Protein AF-A0A939HS64-F1 (afdb_monomer_lite)

pLDDT: mean 93.12, std 7.46, range [55.78, 98.75]

Secondary structure (DSSP, 8-state):
-----SHHHHHHH--EEEE---TTSTTPPPS-EEEE-HHHHHTT-GGGEEE-TTS-EEE-HHHHHHHHHHHHHHHHHHHHHHHHHHHHHHHHHHHTT-

Radius of gyration: 20.79 Å; chains: 1; bounding box: 51×17×65 Å

Structure (mmCIF, N/CA/C/O backbone):
data_AF-A0A939HS64-F1
#
_entry.id   AF-A0A939HS64-F1
#
loop_
_atom_site.group_PDB
_atom_site.id
_atom_site.type_symbol
_atom_site.label_atom_id
_atom_site.label_alt_id
_atom_site.label_comp_id
_atom_site.label_asym_id
_atom_site.label_entity_id
_atom_site.label_seq_id
_atom_site.pdbx_PDB_ins_code
_atom_site.Cartn_x
_atom_site.Cartn_y
_atom_site.Cartn_z
_atom_site.occupancy
_atom_site.B_iso_or_equiv
_atom_site.auth_seq_id
_atom_site.auth_comp_id
_atom_site.auth_asym_id
_atom_site.auth_atom_id
_atom_site.pdbx_PDB_model_num
ATOM 1 N N . MET A 1 1 ? -16.867 8.506 -13.798 1.00 67.44 1 MET A N 1
ATOM 2 C CA . MET A 1 1 ? -15.730 8.337 -12.868 1.00 67.44 1 MET A CA 1
ATOM 3 C C . MET A 1 1 ? -16.208 7.446 -11.736 1.00 67.44 1 MET A C 1
ATOM 5 O O . MET A 1 1 ? -17.348 7.619 -11.320 1.00 67.44 1 MET A O 1
ATOM 9 N N . SER A 1 2 ? -15.397 6.484 -11.305 1.00 86.56 2 SER A N 1
ATOM 10 C CA . SER A 1 2 ? -15.708 5.554 -10.211 1.00 86.56 2 SER A CA 1
ATOM 11 C C . SER A 1 2 ? -14.584 5.575 -9.181 1.00 86.56 2 SER A C 1
ATOM 13 O O . SER A 1 2 ? -13.436 5.833 -9.537 1.00 86.56 2 SER A O 1
ATOM 15 N N . THR A 1 3 ? -14.918 5.313 -7.919 1.00 89.31 3 THR A N 1
ATOM 16 C CA . THR A 1 3 ? -13.934 5.146 -6.842 1.00 89.31 3 THR A CA 1
ATOM 17 C C . THR A 1 3 ? -13.016 3.963 -7.144 1.00 89.31 3 THR A C 1
ATOM 19 O O . THR A 1 3 ? -13.455 2.977 -7.742 1.00 89.31 3 THR A O 1
ATOM 22 N N . VAL A 1 4 ? -11.748 4.062 -6.740 1.00 87.62 4 VAL A N 1
ATOM 23 C CA . VAL A 1 4 ? -10.822 2.926 -6.772 1.00 87.62 4 VAL A CA 1
ATOM 24 C C . VAL A 1 4 ? -11.319 1.895 -5.764 1.00 87.62 4 VAL A C 1
ATOM 26 O O . VAL A 1 4 ? -11.397 2.185 -4.577 1.00 87.62 4 VAL A O 1
ATOM 29 N N . ALA A 1 5 ? -11.709 0.723 -6.253 1.00 89.88 5 ALA A N 1
ATOM 30 C CA . ALA A 1 5 ? -12.197 -0.356 -5.407 1.00 89.88 5 AL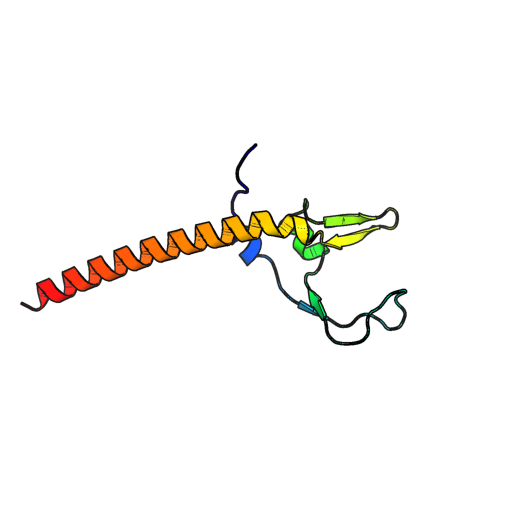A A CA 1
ATOM 31 C C . ALA A 1 5 ? -11.040 -1.175 -4.822 1.00 89.88 5 ALA A C 1
ATOM 33 O O . ALA A 1 5 ? -9.978 -1.296 -5.448 1.00 89.88 5 ALA A O 1
ATOM 34 N N . ASP A 1 6 ? -11.306 -1.770 -3.659 1.00 93.62 6 ASP A N 1
ATOM 35 C CA . ASP A 1 6 ? -10.456 -2.756 -2.991 1.00 93.62 6 ASP A CA 1
ATOM 36 C C . ASP A 1 6 ? -9.052 -2.213 -2.694 1.00 93.62 6 ASP A C 1
ATOM 38 O O . ASP A 1 6 ? -8.036 -2.885 -2.902 1.00 93.62 6 ASP A O 1
ATOM 42 N N . GLY A 1 7 ? -8.993 -0.957 -2.237 1.00 95.62 7 GLY A N 1
ATOM 43 C CA . GLY A 1 7 ? -7.739 -0.249 -2.015 1.00 95.62 7 GLY A CA 1
ATOM 44 C C . GLY A 1 7 ? -6.850 -0.977 -1.016 1.00 95.62 7 GLY A C 1
ATOM 45 O O . GLY A 1 7 ? -5.670 -1.219 -1.283 1.00 95.62 7 GLY A O 1
ATOM 46 N N . LEU A 1 8 ? -7.427 -1.378 0.117 1.00 97.50 8 LEU A N 1
ATOM 47 C CA . LEU A 1 8 ? -6.708 -2.062 1.182 1.00 97.50 8 LEU A CA 1
ATOM 48 C C . LEU A 1 8 ? -6.275 -3.465 0.753 1.00 97.50 8 LEU A C 1
ATOM 50 O O . LEU A 1 8 ? -5.120 -3.822 0.961 1.00 97.50 8 LEU A O 1
ATOM 54 N N . ASP A 1 9 ? -7.156 -4.242 0.118 1.00 97.75 9 ASP A N 1
ATOM 55 C CA . ASP A 1 9 ? -6.828 -5.597 -0.351 1.00 97.75 9 ASP A CA 1
ATOM 56 C C . ASP A 1 9 ? -5.676 -5.588 -1.369 1.00 97.75 9 ASP A C 1
ATOM 58 O O . ASP A 1 9 ? -4.736 -6.379 -1.256 1.00 97.75 9 ASP A O 1
ATOM 62 N N . LYS A 1 10 ? -5.691 -4.648 -2.322 1.00 96.88 10 LYS A N 1
ATOM 63 C CA . LYS A 1 10 ? -4.593 -4.475 -3.280 1.00 96.88 10 LYS A CA 1
ATOM 64 C C . LYS A 1 10 ? -3.289 -4.107 -2.577 1.00 96.88 10 LYS A C 1
ATOM 66 O O . LYS A 1 10 ? -2.269 -4.738 -2.837 1.00 96.88 10 LYS A O 1
ATOM 71 N N . VAL A 1 11 ? -3.311 -3.136 -1.663 1.00 96.44 11 VAL A N 1
ATOM 72 C CA . VAL A 1 11 ? -2.112 -2.721 -0.911 1.00 96.44 11 VAL A CA 1
ATOM 73 C C . VAL A 1 11 ? -1.543 -3.872 -0.078 1.00 96.44 11 VAL A C 1
ATOM 75 O O . VAL A 1 11 ? -0.330 -4.061 -0.066 1.00 96.44 11 VAL A O 1
ATOM 78 N N . LEU A 1 12 ? -2.391 -4.687 0.555 1.00 97.56 12 LEU A N 1
ATOM 79 C CA . LEU A 1 12 ? -1.968 -5.838 1.363 1.00 97.56 12 LEU A CA 1
ATOM 80 C C . LEU A 1 12 ? -1.287 -6.953 0.550 1.00 97.56 12 LEU A C 1
ATOM 82 O O . LEU A 1 12 ? -0.574 -7.774 1.124 1.00 97.56 12 LEU A O 1
ATOM 86 N N . LYS A 1 13 ? -1.487 -6.990 -0.772 1.00 97.62 13 LYS A N 1
ATOM 87 C CA . LYS A 1 13 ? -0.815 -7.932 -1.685 1.00 97.62 13 LYS A CA 1
ATOM 88 C C . LYS A 1 13 ? 0.538 -7.424 -2.182 1.00 97.62 13 LYS A C 1
ATOM 90 O O . LYS A 1 13 ? 1.293 -8.201 -2.765 1.00 97.62 13 LYS A O 1
ATOM 95 N N . LEU A 1 14 ? 0.840 -6.140 -1.989 1.00 96.69 14 LEU A N 1
ATOM 96 C CA . LEU A 1 14 ? 2.118 -5.558 -2.377 1.00 96.69 14 LEU A CA 1
ATOM 97 C C . LEU A 1 14 ? 3.177 -5.806 -1.308 1.00 96.69 14 LEU A C 1
ATOM 99 O O . LEU A 1 14 ? 2.899 -5.856 -0.110 1.00 96.69 14 LEU A O 1
ATOM 103 N N . ARG A 1 15 ? 4.426 -5.894 -1.754 1.00 96.69 15 ARG A N 1
ATOM 104 C CA . ARG A 1 15 ? 5.583 -6.072 -0.887 1.00 96.69 15 ARG A CA 1
ATOM 105 C C . ARG A 1 15 ? 6.570 -4.935 -1.097 1.00 96.69 15 ARG A C 1
ATOM 107 O O . ARG A 1 15 ? 7.119 -4.785 -2.186 1.00 96.69 15 ARG A O 1
ATOM 114 N N . GLY A 1 16 ? 6.808 -4.165 -0.038 1.00 96.44 16 GLY A N 1
ATOM 115 C CA . GLY A 1 16 ? 7.941 -3.246 0.024 1.00 96.44 16 GLY A CA 1
ATOM 116 C C . GLY A 1 16 ? 9.250 -4.029 0.068 1.00 96.44 16 GLY A C 1
ATOM 117 O O . GLY A 1 16 ? 9.350 -5.031 0.782 1.00 96.44 16 GLY A O 1
ATOM 118 N N . VAL A 1 17 ? 10.236 -3.595 -0.709 1.00 96.94 17 VAL A N 1
ATOM 119 C CA . VAL A 1 17 ? 11.560 -4.218 -0.768 1.00 96.94 17 VAL A CA 1
ATOM 120 C C . VAL A 1 17 ? 12.650 -3.187 -0.548 1.00 96.94 17 VAL A C 1
ATOM 122 O O . VAL A 1 17 ? 12.516 -2.034 -0.953 1.00 96.94 17 VAL A O 1
ATOM 125 N N . GLU A 1 18 ? 13.737 -3.635 0.062 1.00 97.25 18 GLU A N 1
ATOM 126 C CA . GLU A 1 18 ? 15.008 -2.927 0.066 1.00 97.25 18 GLU A CA 1
ATOM 127 C C . GLU A 1 18 ? 15.894 -3.511 -1.036 1.00 97.25 18 GLU A C 1
ATOM 129 O O . GLU A 1 18 ? 15.947 -4.733 -1.205 1.00 97.25 18 GLU A O 1
ATOM 134 N N . TYR A 1 19 ? 16.555 -2.656 -1.812 1.00 93.00 19 TYR A N 1
ATOM 135 C CA . TYR A 1 19 ? 17.413 -3.083 -2.914 1.00 93.00 19 TYR A CA 1
ATOM 136 C C . TYR A 1 19 ? 18.550 -2.090 -3.159 1.00 93.00 19 TYR A C 1
ATOM 138 O O . TYR A 1 19 ? 18.469 -0.922 -2.787 1.00 93.00 19 TYR A O 1
ATOM 146 N N . GLU A 1 20 ? 19.601 -2.566 -3.814 1.00 92.75 20 GLU A N 1
ATOM 147 C CA . GLU A 1 20 ? 20.690 -1.747 -4.336 1.00 92.75 20 GLU A CA 1
ATOM 148 C C . GLU A 1 20 ? 20.758 -1.967 -5.849 1.00 92.75 20 GLU A C 1
ATOM 150 O O . GLU A 1 20 ? 20.555 -3.084 -6.335 1.00 92.75 20 GLU A O 1
ATOM 155 N N . TRP A 1 21 ? 20.989 -0.891 -6.599 1.00 88.31 21 TRP A N 1
ATOM 156 C CA . TRP A 1 21 ? 21.150 -0.975 -8.046 1.00 88.31 21 TRP A CA 1
ATOM 157 C C . TRP A 1 21 ? 22.451 -1.695 -8.405 1.00 88.31 21 TRP A C 1
ATOM 159 O O . TRP A 1 21 ? 23.463 -1.550 -7.716 1.00 88.31 21 TRP A O 1
ATOM 169 N N . SER A 1 22 ? 22.454 -2.435 -9.518 1.00 84.88 22 SER A N 1
ATOM 170 C CA . SER A 1 22 ? 23.710 -2.968 -10.049 1.00 84.88 22 SER A CA 1
ATOM 171 C C . SER A 1 22 ? 24.643 -1.806 -10.420 1.00 84.88 22 SER A C 1
ATOM 173 O O . SER A 1 22 ? 24.186 -0.860 -11.065 1.00 84.88 22 SER A O 1
ATOM 175 N N . PRO A 1 23 ? 25.950 -1.867 -10.098 1.00 81.69 23 PRO A N 1
ATOM 176 C CA . PRO A 1 23 ? 26.909 -0.826 -10.481 1.00 81.69 23 PRO A CA 1
ATOM 177 C C . PRO A 1 23 ? 26.992 -0.577 -11.995 1.00 81.69 23 PRO A C 1
ATOM 179 O O . PRO A 1 23 ? 27.484 0.461 -12.425 1.00 81.69 23 PRO A O 1
ATOM 182 N N . GLU A 1 24 ? 26.548 -1.546 -12.797 1.00 81.56 24 GLU A N 1
ATOM 183 C CA . GLU A 1 24 ? 26.565 -1.507 -14.261 1.00 81.56 24 GLU A CA 1
ATOM 184 C C . GLU A 1 24 ? 25.349 -0.784 -14.861 1.00 81.56 24 GLU A C 1
ATOM 186 O O . GLU A 1 24 ? 25.315 -0.544 -16.068 1.00 81.56 24 GLU A O 1
ATOM 191 N N . GLU A 1 25 ? 24.343 -0.436 -14.051 1.00 80.31 25 GLU A N 1
ATOM 192 C CA . GLU A 1 25 ? 23.155 0.253 -14.544 1.00 80.31 25 GLU A CA 1
ATOM 193 C C . GLU A 1 25 ? 23.411 1.745 -14.782 1.00 80.31 25 GLU A C 1
ATOM 195 O O . GLU A 1 25 ? 23.806 2.511 -13.899 1.00 80.31 25 GLU A O 1
ATOM 200 N N . GLU A 1 26 ? 23.140 2.176 -16.013 1.00 71.44 26 GLU A N 1
ATOM 201 C CA . GLU A 1 26 ? 23.201 3.575 -16.411 1.00 71.44 26 GLU A CA 1
ATOM 202 C C . GLU A 1 26 ? 22.130 4.352 -15.625 1.00 71.44 26 GLU A C 1
ATOM 204 O O . GLU A 1 26 ? 20.933 4.134 -15.812 1.00 71.44 26 GLU A O 1
ATOM 209 N N . ASN A 1 27 ? 22.566 5.265 -14.748 1.00 77.50 27 ASN A N 1
ATOM 210 C CA . ASN A 1 27 ? 21.762 6.022 -13.767 1.00 77.50 27 ASN A CA 1
ATOM 211 C C . ASN A 1 27 ? 21.459 5.315 -12.431 1.00 77.50 27 ASN A C 1
ATOM 213 O O . ASN A 1 27 ? 20.639 5.820 -11.658 1.00 77.50 27 ASN A O 1
ATOM 217 N N . ALA A 1 28 ? 22.152 4.218 -12.113 1.00 79.62 28 ALA A N 1
ATOM 218 C CA . ALA A 1 28 ? 22.132 3.638 -10.775 1.00 79.62 28 ALA A CA 1
ATOM 219 C C . ALA A 1 28 ? 22.519 4.684 -9.721 1.00 79.62 28 ALA A C 1
ATOM 221 O O . ALA A 1 28 ? 23.606 5.268 -9.759 1.00 79.62 28 ALA A O 1
ATOM 222 N N . GLN A 1 29 ? 21.635 4.907 -8.751 1.00 82.94 29 GLN A N 1
ATOM 223 C CA . GLN A 1 29 ? 21.996 5.663 -7.559 1.00 82.94 29 GLN A CA 1
ATOM 224 C C . GLN A 1 29 ? 22.635 4.691 -6.562 1.00 82.94 29 GLN A C 1
ATOM 226 O O . GLN A 1 29 ? 21.986 3.713 -6.192 1.00 82.94 29 GLN A O 1
ATOM 231 N N . PRO A 1 30 ? 23.884 4.911 -6.123 1.00 85.75 30 PRO A N 1
ATOM 232 C CA . PRO A 1 30 ? 24.527 4.010 -5.174 1.00 85.75 30 PRO A CA 1
ATOM 233 C C . PRO A 1 30 ? 23.809 4.022 -3.818 1.00 85.75 30 PRO A C 1
ATOM 235 O O . PRO A 1 30 ? 23.235 5.040 -3.421 1.00 85.75 30 PRO A O 1
ATOM 238 N N . GLY A 1 31 ? 23.892 2.906 -3.092 1.00 90.25 31 GLY A N 1
ATOM 239 C CA . GLY A 1 31 ? 23.321 2.751 -1.756 1.00 90.25 31 GLY A CA 1
ATOM 240 C C . GLY A 1 31 ? 21.992 1.996 -1.717 1.00 90.25 31 GLY A C 1
ATOM 241 O O . GLY A 1 31 ? 21.463 1.553 -2.734 1.00 90.25 31 GLY A O 1
ATOM 242 N N . MET A 1 32 ? 21.468 1.842 -0.499 1.00 94.00 32 MET A N 1
ATOM 243 C CA . MET A 1 32 ? 20.218 1.129 -0.236 1.00 94.00 32 MET A CA 1
ATOM 244 C C . MET A 1 32 ? 19.004 2.002 -0.550 1.00 94.00 32 MET A C 1
ATOM 246 O O . MET A 1 32 ? 18.872 3.114 -0.036 1.00 94.00 32 MET A O 1
ATOM 250 N N . HIS A 1 33 ? 18.086 1.450 -1.334 1.00 92.75 33 HIS A N 1
ATOM 251 C CA . HIS A 1 33 ? 16.820 2.062 -1.726 1.00 92.75 33 HIS A CA 1
ATOM 252 C C . HIS A 1 33 ? 15.647 1.240 -1.217 1.00 92.75 33 HIS A C 1
ATOM 254 O O . HIS A 1 33 ? 15.758 0.033 -1.018 1.00 92.75 33 HIS A O 1
ATOM 260 N N . VAL A 1 34 ? 14.498 1.895 -1.068 1.00 95.31 34 VAL A N 1
ATOM 261 C CA . VAL A 1 34 ? 13.217 1.241 -0.783 1.00 95.31 34 VAL A CA 1
ATOM 262 C C . VAL A 1 34 ? 12.316 1.400 -1.996 1.00 95.31 34 VAL A C 1
ATOM 264 O O . VAL A 1 34 ? 12.234 2.479 -2.583 1.00 95.31 34 VAL A O 1
ATOM 267 N N . GLY A 1 35 ? 11.623 0.335 -2.375 1.00 95.44 35 GLY A N 1
ATOM 268 C CA . GLY A 1 35 ? 10.693 0.389 -3.490 1.00 95.44 35 GLY A CA 1
ATOM 269 C C . GLY A 1 35 ? 9.788 -0.826 -3.588 1.00 95.44 35 GLY A C 1
ATOM 270 O O . GLY A 1 35 ? 9.540 -1.535 -2.613 1.00 95.44 35 GLY A O 1
ATOM 271 N N . LEU A 1 36 ? 9.285 -1.038 -4.798 1.00 96.75 3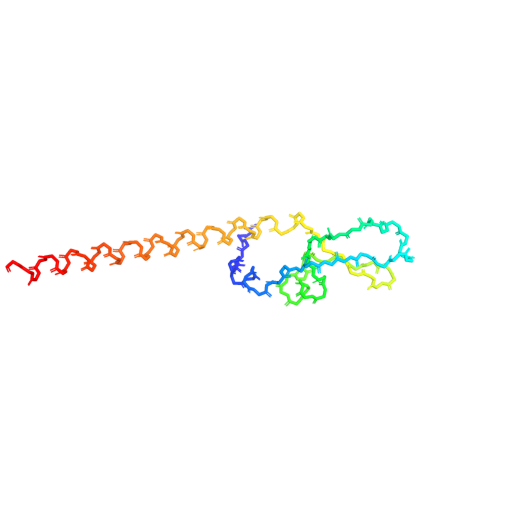6 LEU A N 1
ATOM 272 C CA . LEU A 1 36 ? 8.411 -2.138 -5.179 1.00 96.75 36 LEU A CA 1
ATOM 273 C C . LEU A 1 36 ? 8.985 -2.842 -6.410 1.00 96.75 36 LEU A C 1
ATOM 275 O O . LEU A 1 36 ? 9.632 -2.216 -7.250 1.00 96.75 36 LEU A O 1
ATOM 279 N N . ILE A 1 37 ? 8.689 -4.132 -6.553 1.00 95.44 37 ILE A N 1
ATOM 280 C CA . ILE A 1 37 ? 9.042 -4.898 -7.753 1.00 95.44 37 ILE A CA 1
ATOM 281 C C . ILE A 1 37 ? 7.928 -4.730 -8.785 1.00 95.44 37 ILE A C 1
ATOM 283 O O . ILE A 1 37 ? 6.797 -5.159 -8.556 1.00 95.44 37 ILE A O 1
ATOM 287 N N . ALA A 1 38 ? 8.243 -4.147 -9.943 1.00 96.44 38 ALA A N 1
ATOM 288 C CA . ALA A 1 38 ? 7.252 -3.824 -10.971 1.00 96.44 38 ALA A CA 1
ATOM 289 C C . ALA A 1 38 ? 6.426 -5.041 -11.429 1.00 96.44 38 ALA A C 1
ATOM 291 O O . ALA A 1 38 ? 5.221 -4.937 -11.618 1.00 96.44 38 ALA A O 1
ATOM 292 N N . GLN A 1 39 ? 7.039 -6.220 -11.541 1.00 96.50 39 GLN A N 1
ATOM 293 C CA . GLN A 1 39 ? 6.359 -7.465 -11.914 1.00 96.50 39 GLN A CA 1
ATOM 294 C C . GLN A 1 39 ? 5.418 -7.991 -10.817 1.00 96.50 39 GLN A C 1
ATOM 296 O O . GLN A 1 39 ? 4.489 -8.740 -11.116 1.00 96.50 39 GLN A O 1
ATOM 301 N N . GLU A 1 40 ? 5.666 -7.657 -9.547 1.00 97.31 40 GLU A N 1
ATOM 302 C CA . GLU A 1 40 ? 4.745 -7.973 -8.448 1.00 97.31 40 GLU A CA 1
ATOM 303 C C . GLU A 1 40 ? 3.576 -6.989 -8.446 1.00 97.31 40 GLU A C 1
ATOM 305 O O . GLU A 1 40 ? 2.427 -7.420 -8.368 1.00 97.31 40 GLU A O 1
ATOM 310 N N . VAL A 1 41 ? 3.860 -5.694 -8.628 1.00 97.44 41 VAL A N 1
ATOM 311 C CA . VAL A 1 41 ? 2.832 -4.649 -8.743 1.00 97.44 41 VAL A CA 1
ATOM 312 C C . VAL A 1 41 ? 1.898 -4.935 -9.913 1.00 97.44 41 VAL A C 1
ATOM 314 O O . VAL A 1 41 ? 0.690 -4.902 -9.728 1.00 97.44 41 VAL A O 1
ATOM 317 N N . GLU A 1 42 ? 2.419 -5.307 -11.082 1.00 97.00 42 GLU A N 1
ATOM 318 C CA . GLU A 1 42 ? 1.612 -5.567 -12.281 1.00 97.00 42 GLU A CA 1
ATOM 319 C C . GLU A 1 42 ? 0.550 -6.658 -12.073 1.00 97.00 42 GLU A C 1
ATOM 321 O O . GLU A 1 42 ? -0.540 -6.584 -12.635 1.00 97.00 42 GLU A O 1
ATOM 326 N N . LYS A 1 43 ? 0.834 -7.665 -11.237 1.00 97.19 43 LYS A N 1
ATOM 327 C CA . LYS A 1 43 ? -0.122 -8.744 -10.933 1.00 97.19 43 LYS A CA 1
ATOM 328 C C . LYS A 1 43 ? -1.317 -8.267 -10.108 1.00 97.19 43 LYS A C 1
ATOM 330 O O . LYS A 1 43 ? -2.327 -8.965 -10.060 1.00 97.19 43 LYS A O 1
ATOM 335 N N . VAL A 1 44 ? -1.189 -7.130 -9.428 1.00 96.50 44 VAL A N 1
ATOM 336 C CA . VAL A 1 44 ? -2.189 -6.594 -8.494 1.00 96.50 44 VAL A CA 1
ATOM 337 C C . VAL A 1 44 ? -2.836 -5.320 -9.045 1.00 96.50 44 VAL A C 1
ATOM 339 O O . VAL A 1 44 ? -4.045 -5.132 -8.915 1.00 96.50 44 VAL A O 1
ATOM 342 N N . ILE A 1 45 ? -2.025 -4.447 -9.645 1.00 95.56 45 ILE A N 1
ATOM 343 C CA . ILE A 1 45 ? -2.353 -3.098 -10.120 1.00 95.56 45 ILE A CA 1
ATOM 344 C C . ILE A 1 45 ? -1.618 -2.884 -11.461 1.00 95.56 45 ILE A C 1
ATOM 346 O O . ILE A 1 45 ? -0.623 -2.153 -11.518 1.00 95.56 45 ILE A O 1
ATOM 350 N N . PRO A 1 46 ? -2.034 -3.561 -12.548 1.00 95.56 46 PRO A N 1
ATOM 351 C CA . PRO A 1 46 ? -1.380 -3.442 -13.854 1.00 95.56 46 PRO A CA 1
ATOM 352 C C . PRO A 1 46 ? -1.346 -2.000 -14.378 1.00 95.56 46 PRO A C 1
ATOM 354 O O . PRO A 1 46 ? -0.407 -1.620 -15.068 1.00 95.56 46 PRO A O 1
ATOM 357 N N . GLU A 1 47 ? -2.329 -1.177 -14.012 1.00 93.75 47 GLU A N 1
ATOM 358 C CA . GLU A 1 47 ? -2.416 0.238 -14.372 1.00 93.75 47 GLU A CA 1
ATOM 359 C C . GLU A 1 47 ? -1.292 1.105 -13.782 1.00 93.75 47 GLU A C 1
ATOM 361 O O . GLU A 1 47 ? -0.992 2.152 -14.343 1.00 93.75 47 GLU A O 1
ATOM 366 N N . ALA A 1 48 ? -0.642 0.664 -12.700 1.00 96.00 48 ALA A N 1
ATOM 367 C CA . ALA A 1 48 ? 0.469 1.375 -12.064 1.00 96.00 48 ALA A CA 1
ATOM 368 C C . ALA A 1 48 ? 1.845 0.920 -12.584 1.00 96.00 48 ALA A C 1
ATOM 370 O O . ALA A 1 48 ? 2.869 1.194 -11.953 1.00 96.00 48 ALA A O 1
ATOM 371 N N . VAL A 1 49 ? 1.892 0.192 -13.706 1.00 97.31 49 VAL A N 1
ATOM 372 C CA . VAL A 1 49 ? 3.134 -0.304 -14.306 1.00 97.31 49 VAL A CA 1
ATOM 373 C C . VAL A 1 49 ? 3.220 0.106 -15.769 1.00 97.31 49 VAL A C 1
ATOM 375 O O . VAL A 1 49 ? 2.367 -0.228 -16.587 1.00 97.31 49 VAL A O 1
ATOM 378 N N . ALA A 1 50 ? 4.304 0.793 -16.115 1.00 95.44 50 ALA A N 1
ATOM 379 C CA . ALA A 1 50 ? 4.652 1.098 -17.493 1.00 95.44 50 ALA A CA 1
ATOM 380 C C . ALA A 1 50 ? 5.691 0.093 -17.997 1.00 95.44 50 ALA A C 1
ATOM 382 O O . ALA A 1 50 ? 6.619 -0.259 -17.270 1.00 95.44 50 ALA A O 1
ATOM 383 N N . THR A 1 51 ? 5.548 -0.347 -19.247 1.00 95.00 51 THR A N 1
ATOM 384 C CA . THR A 1 51 ? 6.550 -1.168 -19.938 1.00 95.00 51 THR A CA 1
ATOM 385 C C . THR A 1 51 ? 7.108 -0.379 -21.118 1.00 95.00 51 THR A C 1
ATOM 387 O O . THR A 1 51 ? 6.334 0.135 -21.927 1.00 95.00 51 THR A O 1
ATOM 390 N N . ASP A 1 52 ? 8.430 -0.256 -21.210 1.00 90.94 52 ASP A N 1
ATOM 391 C CA . ASP A 1 52 ? 9.079 0.431 -22.328 1.00 90.94 52 ASP A CA 1
ATOM 392 C C . ASP A 1 52 ? 9.158 -0.447 -23.595 1.00 90.94 52 ASP A C 1
ATOM 394 O O . ASP A 1 52 ? 8.779 -1.621 -23.606 1.00 90.94 52 ASP A O 1
ATOM 398 N N . SER A 1 53 ? 9.669 0.112 -24.696 1.00 93.12 53 SER A N 1
ATOM 399 C CA . SER A 1 53 ? 9.803 -0.608 -25.973 1.00 93.12 53 SER A CA 1
ATOM 400 C C . SER A 1 53 ? 10.790 -1.781 -25.938 1.00 93.12 53 SER A C 1
ATOM 402 O O . SER A 1 53 ? 10.789 -2.600 -26.856 1.00 93.12 53 SER A O 1
ATOM 404 N N . LYS A 1 54 ? 11.628 -1.870 -24.899 1.00 90.69 54 LYS A N 1
ATOM 405 C CA . LYS A 1 54 ? 12.596 -2.948 -24.672 1.00 90.69 54 LYS A CA 1
ATOM 406 C C . LYS A 1 54 ? 12.073 -4.002 -23.685 1.00 90.69 54 LYS A C 1
ATOM 408 O O . LYS A 1 54 ? 12.736 -5.017 -23.490 1.00 90.69 54 LYS A O 1
ATOM 413 N N . GLY A 1 55 ? 10.890 -3.799 -23.102 1.00 91.00 55 GLY A N 1
ATOM 414 C CA . GLY A 1 55 ? 10.269 -4.715 -22.146 1.00 91.00 55 GLY A CA 1
ATOM 415 C C . GLY A 1 55 ? 10.632 -4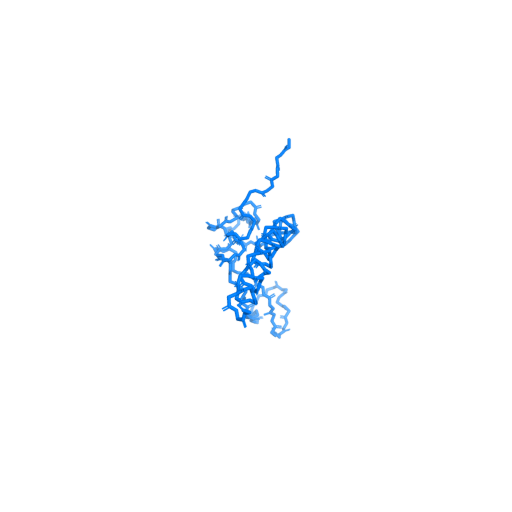.457 -20.680 1.00 91.00 55 GLY A C 1
ATOM 416 O O . GLY A 1 55 ? 10.240 -5.256 -19.825 1.00 91.00 55 GLY A O 1
ATOM 417 N N . TYR A 1 56 ? 11.345 -3.372 -20.360 1.00 89.94 56 TYR A N 1
ATOM 418 C CA . TYR A 1 56 ? 11.618 -2.991 -18.973 1.00 89.94 56 TYR A CA 1
ATOM 419 C C . TYR A 1 56 ? 10.366 -2.417 -18.325 1.00 89.94 56 TYR A C 1
ATOM 421 O O . TYR A 1 56 ? 9.668 -1.593 -18.917 1.00 89.94 56 TYR A O 1
ATOM 429 N N . LYS A 1 57 ? 10.095 -2.854 -17.093 1.00 94.62 57 LYS A N 1
ATOM 430 C CA . LYS A 1 57 ? 8.919 -2.441 -16.326 1.00 94.62 57 LYS A CA 1
ATOM 431 C C . LYS A 1 57 ? 9.304 -1.457 -15.237 1.00 94.62 57 LYS A C 1
ATOM 433 O O . LYS A 1 57 ? 10.238 -1.714 -14.482 1.00 94.62 57 LYS A O 1
ATOM 438 N N . ALA A 1 58 ? 8.541 -0.379 -15.122 1.00 94.12 58 ALA A N 1
ATOM 439 C CA . ALA A 1 58 ? 8.704 0.638 -14.095 1.00 94.12 58 ALA A CA 1
ATOM 440 C C . ALA A 1 58 ? 7.377 0.881 -13.372 1.00 94.12 58 ALA A C 1
ATOM 442 O O . ALA A 1 58 ? 6.311 0.852 -13.987 1.00 94.12 58 ALA A O 1
ATOM 443 N N . VAL A 1 59 ? 7.447 1.132 -12.065 1.00 96.06 59 VAL A N 1
ATOM 444 C CA . VAL A 1 59 ? 6.273 1.461 -11.247 1.00 96.06 59 VAL A CA 1
ATOM 445 C C . VAL A 1 59 ? 5.968 2.953 -11.359 1.00 96.06 59 VAL A C 1
ATOM 447 O O . VAL A 1 59 ? 6.822 3.796 -11.082 1.00 96.06 59 VAL A O 1
ATOM 450 N N . ALA A 1 60 ? 4.729 3.284 -11.707 1.00 95.69 60 ALA A N 1
ATOM 451 C CA . ALA A 1 60 ? 4.203 4.637 -11.679 1.00 95.69 60 ALA A CA 1
ATOM 452 C C . ALA A 1 60 ? 3.711 4.973 -10.261 1.00 95.69 60 ALA A C 1
ATOM 454 O O . ALA A 1 60 ? 2.534 4.847 -9.932 1.00 95.69 60 ALA A O 1
ATOM 455 N N . TYR A 1 61 ? 4.624 5.409 -9.387 1.00 94.50 61 TYR A N 1
ATOM 456 C CA . TYR A 1 61 ? 4.310 5.673 -7.972 1.00 94.50 61 TYR A CA 1
ATOM 457 C C . TYR A 1 61 ? 3.182 6.693 -7.754 1.00 94.50 61 TYR A C 1
ATOM 459 O O . TYR A 1 61 ? 2.473 6.608 -6.753 1.00 94.50 61 TYR A O 1
ATOM 467 N N . MET A 1 62 ? 2.982 7.633 -8.682 1.00 95.81 62 MET A N 1
ATOM 468 C CA . MET A 1 62 ? 1.885 8.605 -8.592 1.00 95.81 62 MET A CA 1
ATOM 469 C C . MET A 1 62 ? 0.507 7.947 -8.732 1.00 95.81 62 MET A C 1
ATOM 471 O O . MET A 1 62 ? -0.438 8.380 -8.075 1.00 95.81 62 MET A O 1
ATOM 475 N N . ASP A 1 63 ? 0.408 6.855 -9.492 1.00 94.25 63 ASP A N 1
ATOM 476 C CA . ASP A 1 63 ? -0.845 6.116 -9.680 1.00 94.25 63 ASP A CA 1
ATOM 477 C C . ASP A 1 63 ? -1.204 5.267 -8.452 1.00 94.25 63 ASP A C 1
ATOM 479 O O . ASP A 1 63 ? -2.359 4.884 -8.266 1.00 94.25 63 ASP A O 1
ATOM 483 N N . LEU A 1 64 ? -0.244 5.037 -7.549 1.00 95.38 64 LEU A N 1
ATOM 484 C CA . LEU A 1 64 ? -0.499 4.390 -6.262 1.00 95.38 64 LEU A CA 1
ATOM 485 C C . LEU A 1 64 ? -1.155 5.340 -5.249 1.00 95.38 64 LEU A C 1
ATOM 487 O O . LEU A 1 64 ? -1.800 4.873 -4.315 1.00 95.38 64 LEU A O 1
ATOM 491 N N . VAL A 1 65 ? -1.039 6.665 -5.407 1.00 96.25 65 VAL A N 1
ATOM 492 C CA . VAL A 1 65 ? -1.545 7.632 -4.413 1.00 96.25 65 VAL A CA 1
ATOM 493 C C . VAL A 1 65 ? -3.069 7.544 -4.225 1.00 96.25 65 VAL A C 1
ATOM 495 O O . VAL A 1 65 ? -3.502 7.424 -3.076 1.00 96.25 65 VAL A O 1
ATOM 498 N N . PRO A 1 66 ? -3.910 7.543 -5.282 1.00 95.25 66 PRO A N 1
ATOM 499 C CA . PRO A 1 66 ? -5.357 7.385 -5.119 1.00 95.25 66 PRO A CA 1
ATOM 500 C C . PRO A 1 66 ? -5.742 6.050 -4.472 1.00 95.25 66 PRO A C 1
ATOM 502 O O . PRO A 1 66 ? -6.652 6.008 -3.649 1.00 95.25 66 PRO A O 1
ATOM 505 N N . LEU A 1 67 ? -5.021 4.973 -4.801 1.00 95.38 67 LEU A N 1
ATOM 506 C CA . LEU A 1 67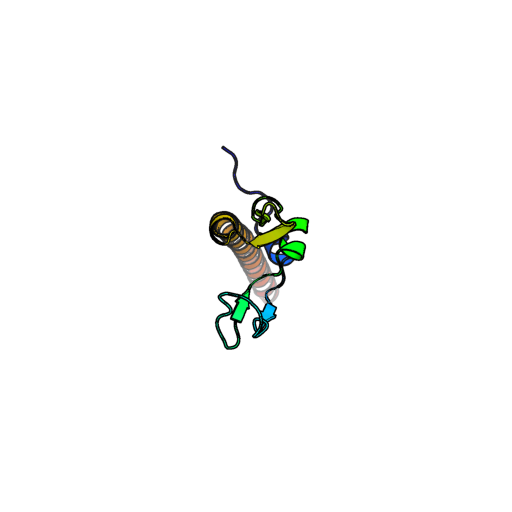 ? -5.229 3.656 -4.202 1.00 95.38 67 LEU A CA 1
ATOM 507 C C . LEU A 1 67 ? -4.939 3.672 -2.696 1.00 95.38 67 LEU A C 1
ATOM 509 O O . LEU A 1 67 ? -5.741 3.176 -1.909 1.00 95.38 67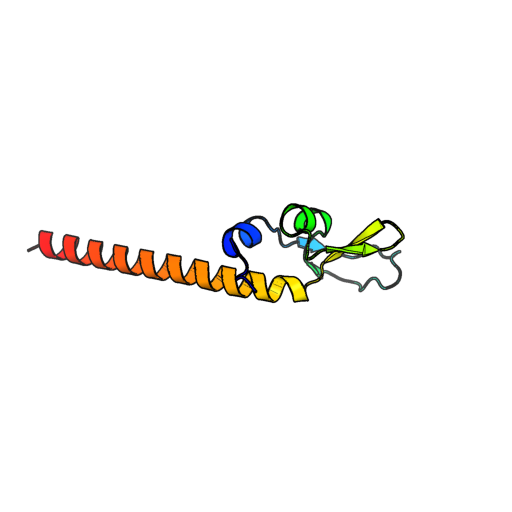 LEU A O 1
ATOM 513 N N . LEU A 1 68 ? -3.815 4.273 -2.291 1.00 96.94 68 LEU A N 1
ATOM 514 C CA . LEU A 1 68 ? -3.429 4.401 -0.885 1.00 96.94 68 LEU A CA 1
ATOM 515 C C . LEU A 1 68 ? -4.445 5.234 -0.091 1.00 96.94 68 LEU A C 1
ATOM 517 O O . LEU A 1 68 ? -4.734 4.909 1.059 1.00 96.94 68 LEU A O 1
ATOM 521 N N . ILE A 1 69 ? -5.026 6.273 -0.701 1.00 98.12 69 ILE A N 1
ATOM 522 C CA . ILE A 1 69 ? -6.095 7.069 -0.081 1.00 98.12 69 ILE A CA 1
ATOM 523 C C . ILE A 1 69 ? -7.315 6.194 0.233 1.00 98.12 69 ILE A C 1
ATOM 525 O O . ILE A 1 69 ? -7.830 6.254 1.351 1.00 98.12 69 ILE A O 1
ATOM 529 N N . GLU A 1 70 ? -7.777 5.379 -0.718 1.00 97.81 70 GLU A N 1
ATOM 530 C CA . GLU A 1 70 ? -8.923 4.490 -0.485 1.00 97.81 70 GLU A CA 1
ATOM 531 C C . GLU A 1 70 ? -8.582 3.364 0.503 1.00 97.81 70 GLU A C 1
ATOM 533 O O . GLU A 1 70 ? -9.372 3.092 1.404 1.00 97.81 70 GLU A O 1
ATOM 538 N N . ALA A 1 71 ? -7.365 2.813 0.458 1.00 98.12 71 ALA A N 1
ATOM 539 C CA . ALA A 1 71 ? -6.893 1.831 1.436 1.00 98.12 71 ALA A CA 1
ATOM 540 C C . ALA A 1 71 ? -6.945 2.359 2.881 1.00 98.12 71 ALA A C 1
ATOM 542 O O . ALA A 1 71 ? -7.401 1.664 3.791 1.00 98.12 71 ALA A O 1
ATOM 543 N N . VAL A 1 72 ? -6.516 3.608 3.101 1.00 98.56 72 VAL A N 1
ATOM 544 C CA . VAL A 1 72 ? -6.576 4.258 4.421 1.00 98.56 72 VAL A CA 1
ATOM 545 C C . VAL A 1 72 ? -8.022 4.478 4.865 1.00 98.56 72 VAL A C 1
ATOM 547 O O . VAL A 1 72 ? -8.336 4.268 6.036 1.00 98.56 72 VAL A O 1
ATOM 550 N N . LYS A 1 73 ? -8.928 4.860 3.956 1.00 98.25 73 LYS A N 1
ATOM 551 C CA . LYS A 1 73 ? -10.356 5.019 4.280 1.00 98.25 73 LYS A CA 1
ATOM 552 C C . LYS A 1 73 ? -11.008 3.688 4.660 1.00 98.25 73 LYS A C 1
ATOM 554 O O . LYS A 1 73 ? -11.713 3.630 5.666 1.00 98.25 73 LYS A O 1
ATOM 559 N N . GLU A 1 74 ? -10.742 2.624 3.906 1.00 98.31 74 GLU A N 1
ATOM 560 C CA . GLU A 1 74 ? -11.220 1.265 4.198 1.00 98.31 74 GLU A CA 1
ATOM 561 C C . GLU A 1 74 ? -10.685 0.761 5.551 1.00 98.31 74 GLU A C 1
ATOM 563 O O . GLU A 1 74 ? -11.430 0.222 6.380 1.00 98.31 74 GLU A O 1
ATOM 568 N N . GLN A 1 75 ? -9.401 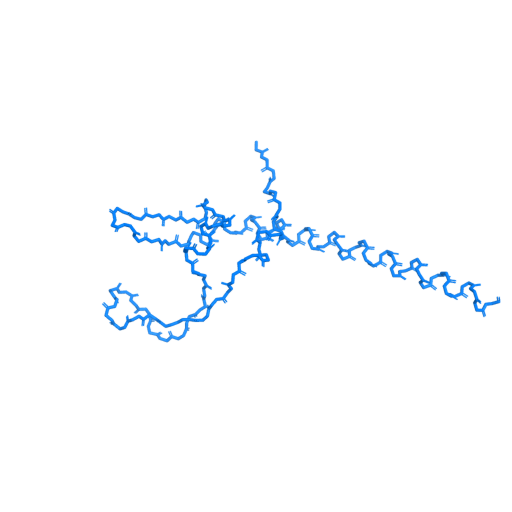1.009 5.831 1.00 98.50 75 GLN A N 1
ATOM 569 C CA . GLN A 1 75 ? -8.799 0.698 7.126 1.00 98.50 75 GLN A CA 1
ATOM 570 C C . GLN A 1 75 ? -9.455 1.503 8.260 1.00 98.50 75 GLN A C 1
ATOM 572 O O . GLN A 1 75 ? -9.790 0.936 9.302 1.00 98.50 75 GLN A O 1
ATOM 577 N N . GLN A 1 76 ? -9.701 2.802 8.061 1.00 98.62 76 GLN A N 1
ATOM 578 C CA . GLN A 1 76 ? -10.360 3.656 9.050 1.00 98.62 76 GLN A CA 1
ATOM 579 C C . GLN A 1 76 ? -11.793 3.194 9.344 1.00 98.62 76 GLN A C 1
ATOM 581 O O . GLN A 1 76 ? -12.204 3.187 10.505 1.00 98.62 76 GLN A O 1
ATOM 586 N N . GLN A 1 77 ? -12.537 2.759 8.326 1.00 98.25 77 GLN A N 1
ATOM 587 C CA . GLN A 1 77 ? -13.867 2.180 8.506 1.00 98.25 77 GLN A CA 1
ATOM 588 C C . GLN A 1 77 ? -13.810 0.912 9.367 1.00 98.25 77 GLN A C 1
ATOM 590 O O . GLN A 1 77 ? -14.598 0.772 10.304 1.00 98.25 77 GLN A O 1
ATOM 595 N N . THR A 1 78 ? -12.849 0.023 9.100 1.00 98.19 78 THR A N 1
ATOM 596 C CA . THR A 1 78 ? -12.636 -1.195 9.899 1.00 98.19 78 THR A CA 1
ATOM 597 C C . THR A 1 78 ? -12.338 -0.853 11.360 1.00 98.19 78 THR A C 1
ATOM 599 O O . THR A 1 78 ? -12.950 -1.417 12.266 1.00 98.19 78 THR A O 1
ATOM 602 N N . ILE A 1 79 ? -11.459 0.125 11.606 1.00 98.69 79 ILE A N 1
ATOM 603 C CA . ILE A 1 79 ? -11.131 0.597 12.960 1.00 98.69 79 ILE A CA 1
ATOM 604 C C . ILE A 1 79 ? -12.378 1.128 13.674 1.00 98.69 79 ILE A C 1
ATOM 606 O O . ILE A 1 79 ? -12.616 0.773 14.827 1.00 98.69 79 ILE A O 1
ATOM 610 N N . SER A 1 80 ? -13.194 1.943 13.005 1.00 98.75 80 SER A N 1
ATOM 611 C CA . SER A 1 80 ? -14.412 2.499 13.603 1.00 98.75 80 SER A CA 1
ATOM 612 C C . SER A 1 80 ? -15.430 1.417 13.978 1.00 98.75 80 SER A C 1
ATOM 614 O O . SER A 1 80 ? -16.040 1.503 15.045 1.00 98.75 80 SER A O 1
ATOM 616 N N . VAL A 1 81 ? -15.583 0.377 13.150 1.00 98.69 81 VAL A N 1
ATOM 617 C CA . VAL A 1 81 ? -16.443 -0.779 13.460 1.00 98.69 81 VAL A CA 1
ATOM 618 C C . VAL A 1 81 ? -15.919 -1.533 14.682 1.00 98.69 81 VAL A C 1
ATOM 620 O O . VAL A 1 81 ? -16.675 -1.762 15.626 1.00 98.69 81 VAL A O 1
ATOM 623 N N . LEU A 1 82 ? -14.621 -1.850 14.711 1.00 98.62 82 LEU A N 1
ATOM 624 C CA . LEU A 1 82 ? -14.001 -2.561 15.832 1.00 98.62 82 LEU A CA 1
ATOM 625 C C . LEU A 1 82 ? -14.099 -1.768 17.143 1.00 98.62 82 LEU A C 1
ATOM 627 O O . LEU A 1 82 ? -14.397 -2.336 18.189 1.00 98.62 82 LEU A O 1
ATOM 631 N N . GLN A 1 83 ? -13.903 -0.447 17.105 1.00 98.56 83 GLN A N 1
ATOM 632 C CA . GLN A 1 83 ? -14.059 0.416 18.281 1.00 98.56 83 GLN A CA 1
ATOM 633 C C . GLN A 1 83 ? -15.494 0.403 18.825 1.00 98.56 83 GLN A C 1
ATOM 635 O O . GLN A 1 83 ? -15.690 0.367 20.042 1.00 98.56 83 GLN A O 1
ATOM 640 N N . ALA A 1 84 ? -16.499 0.410 17.944 1.00 98.56 84 ALA A N 1
ATOM 641 C CA . ALA A 1 84 ? -17.900 0.325 18.346 1.00 98.56 84 ALA A CA 1
ATOM 642 C C . ALA A 1 84 ? -18.235 -1.037 18.977 1.00 98.56 84 ALA A C 1
ATOM 644 O O . ALA A 1 84 ? -18.927 -1.090 19.996 1.00 98.56 84 ALA A O 1
ATOM 645 N N . GLU A 1 85 ? -17.709 -2.128 18.415 1.00 98.44 85 GLU A N 1
ATOM 646 C CA . GLU A 1 85 ? -17.878 -3.475 18.964 1.00 98.44 85 GLU A CA 1
ATOM 647 C C . GLU A 1 85 ? -17.217 -3.612 20.340 1.00 98.44 85 GLU A C 1
ATOM 649 O O . GLU A 1 85 ? -17.859 -4.058 21.291 1.00 98.44 85 GLU A O 1
ATOM 654 N N . VAL A 1 86 ? -15.972 -3.146 20.481 1.00 98.38 86 VAL A N 1
ATOM 655 C CA . VAL A 1 86 ? -15.257 -3.131 21.765 1.00 98.38 86 VAL A CA 1
ATOM 656 C C . VAL A 1 86 ? -16.050 -2.364 22.820 1.00 98.38 86 VAL A C 1
ATOM 658 O O . VAL A 1 86 ? -16.235 -2.876 23.923 1.00 98.38 86 VAL A O 1
ATOM 661 N N . LYS A 1 87 ? -16.582 -1.183 22.481 1.00 98.00 87 LYS A N 1
ATOM 662 C CA . LYS A 1 87 ? -17.421 -0.404 23.400 1.00 98.00 87 LYS A CA 1
ATOM 663 C C . LYS A 1 87 ? -18.674 -1.181 23.821 1.00 98.00 87 LYS A C 1
ATOM 665 O O . LYS A 1 87 ? -18.967 -1.279 25.007 1.00 98.00 87 LYS A O 1
ATOM 670 N N . SER A 1 88 ? -19.378 -1.793 22.866 1.00 97.88 88 SER A N 1
ATOM 671 C CA . SER A 1 88 ? -20.567 -2.605 23.158 1.00 97.88 88 SER A CA 1
ATOM 672 C C . SER A 1 88 ? -20.253 -3.784 24.086 1.00 97.88 88 SER A C 1
ATOM 674 O O . SER A 1 88 ? -21.014 -4.078 25.011 1.00 97.88 88 SER A O 1
ATOM 676 N N . LEU A 1 89 ? -19.119 -4.454 23.874 1.00 97.44 89 LEU A N 1
ATOM 677 C CA . LEU A 1 89 ? -18.669 -5.547 24.733 1.00 97.44 89 LEU A CA 1
ATOM 678 C C . LEU A 1 89 ? -18.325 -5.056 26.145 1.00 97.44 89 LEU A C 1
ATOM 680 O O . LEU A 1 89 ? -18.714 -5.704 27.116 1.00 97.44 89 LEU A O 1
ATOM 684 N N . GLN A 1 90 ? -17.660 -3.907 26.275 1.00 97.00 90 GLN A N 1
ATOM 685 C CA . GLN A 1 90 ? -17.341 -3.293 27.569 1.00 97.00 90 GLN A CA 1
ATOM 686 C C . GLN A 1 90 ? -18.604 -2.934 28.367 1.00 97.00 90 GLN A C 1
ATOM 688 O O . GLN A 1 90 ? -18.678 -3.228 29.564 1.00 97.00 90 GLN A O 1
ATOM 693 N N . ASP A 1 91 ? -19.622 -2.380 27.705 1.00 96.62 91 ASP A N 1
ATOM 694 C CA . ASP A 1 91 ? -20.899 -2.023 28.333 1.00 96.62 91 ASP A CA 1
ATOM 695 C C . ASP A 1 91 ? -21.646 -3.271 28.844 1.00 96.62 91 ASP A C 1
ATOM 697 O O . ASP A 1 91 ? -22.183 -3.285 29.957 1.00 96.62 91 ASP A O 1
ATOM 701 N N . ARG A 1 92 ? -21.629 -4.363 28.064 1.00 96.19 92 ARG A N 1
ATOM 702 C CA . ARG A 1 92 ? -22.217 -5.661 28.447 1.00 96.19 92 ARG A CA 1
ATOM 703 C C . ARG A 1 92 ? -21.501 -6.297 29.635 1.00 96.19 92 ARG A C 1
ATOM 705 O O . ARG A 1 92 ? -22.157 -6.814 30.533 1.00 96.19 92 ARG A O 1
ATOM 712 N N . VAL A 1 93 ? -20.168 -6.273 29.644 1.00 95.38 93 VAL A N 1
ATOM 713 C CA . VAL A 1 93 ? -19.373 -6.814 30.759 1.00 95.38 93 VAL A CA 1
ATOM 714 C C . VAL A 1 93 ? -19.637 -6.022 32.037 1.00 95.38 93 VAL A C 1
ATOM 716 O O . VAL A 1 93 ? -19.878 -6.629 33.075 1.00 95.38 93 VAL A O 1
ATOM 719 N N . SER A 1 94 ? -19.675 -4.691 31.949 1.00 93.88 94 SER A N 1
ATOM 720 C CA . SER A 1 94 ? -19.929 -3.817 33.102 1.00 93.88 94 SER A CA 1
ATOM 721 C C . SER A 1 94 ? -21.332 -4.020 33.681 1.00 93.88 94 SER A C 1
ATOM 723 O O . SER A 1 94 ? -21.505 -4.016 34.893 1.00 93.88 94 SER A O 1
ATOM 725 N N . SER A 1 95 ? -22.324 -4.262 32.821 1.00 89.50 95 SER A N 1
ATOM 726 C CA . SER A 1 95 ? -23.713 -4.510 33.232 1.00 89.50 95 SER A CA 1
ATOM 727 C C . SER A 1 95 ? -23.920 -5.884 33.887 1.00 89.50 95 SER A C 1
ATOM 729 O O . SER A 1 95 ? -24.849 -6.044 34.667 1.00 89.50 95 SER A O 1
ATOM 731 N N . ASN A 1 96 ? -23.063 -6.870 33.595 1.00 80.62 96 ASN A N 1
ATOM 732 C CA . ASN A 1 96 ? -23.113 -8.218 34.182 1.00 80.62 96 ASN A CA 1
ATOM 733 C C . ASN A 1 96 ? -22.337 -8.345 35.509 1.00 80.62 96 ASN A C 1
ATOM 735 O O . ASN A 1 96 ? -22.356 -9.411 36.122 1.00 80.62 96 ASN A O 1
ATOM 739 N N . GLN A 1 97 ? -21.604 -7.303 35.914 1.00 71.19 97 GLN A N 1
ATOM 740 C CA . GLN A 1 97 ? -20.841 -7.253 37.170 1.00 71.19 97 GLN A CA 1
ATOM 741 C C . GLN A 1 97 ? -21.565 -6.481 38.290 1.00 71.19 97 GLN A C 1
ATOM 743 O O . GLN A 1 97 ? -20.979 -6.285 39.356 1.00 71.19 97 GLN A O 1
ATOM 748 N N . VAL A 1 98 ? -22.817 -6.063 38.057 1.00 55.78 98 VAL A N 1
ATOM 749 C CA . VAL A 1 98 ? -23.703 -5.398 39.031 1.00 55.78 98 VAL A CA 1
ATOM 750 C C . VAL A 1 98 ? -24.799 -6.352 39.489 1.00 55.78 98 VAL A C 1
ATOM 752 O O . VAL A 1 98 ? -25.330 -7.089 38.630 1.00 55.78 98 VAL A O 1
#

Sequence (98 aa):
MSTVADGLDKVLKLRGVEYEWSPEEENAQPGMHVGLIAQEVEKVIPEAVATDSKGYKAVAYMDLVPLLIEAVKEQQQTISVLQAEVKSLQDRVSSNQV

Foldseek 3Di:
DDADPPLQVLVVQWDKDKDADDPPDDPGDGDIDIDGDQVSNCVRPVVQWDADPVGDIDGNVVVNVSSVVVSVVVVVVVVVVVVVVVVVVVVVVVVVVD